Protein AF-A0A0D0C1L0-F1 (afdb_monomer_lite)

Radius of gyration: 13.48 Å; chains: 1; bounding box: 31×26×41 Å

Organism: NCBI:txid944289

Structure (mmCIF, N/CA/C/O backbone):
data_AF-A0A0D0C1L0-F1
#
_entry.id   AF-A0A0D0C1L0-F1
#
loop_
_atom_site.group_PDB
_atom_site.id
_atom_site.type_symbol
_atom_site.label_atom_id
_atom_site.label_alt_id
_atom_site.label_comp_id
_atom_site.label_asym_id
_atom_site.label_entity_id
_atom_site.label_seq_id
_atom_site.pdbx_PDB_ins_code
_atom_site.Cartn_x
_atom_site.Cartn_y
_atom_site.Cartn_z
_atom_site.occupancy
_atom_site.B_iso_or_equiv
_atom_site.auth_seq_id
_atom_site.auth_comp_id
_atom_site.auth_asym_id
_atom_site.auth_atom_id
_atom_site.pdbx_PDB_model_num
ATOM 1 N N . MET A 1 1 ? -14.135 -1.207 -3.874 1.00 66.00 1 MET A N 1
ATOM 2 C CA . MET A 1 1 ? -14.489 -1.974 -2.651 1.00 66.00 1 MET A CA 1
ATOM 3 C C . MET A 1 1 ? -13.642 -1.404 -1.519 1.00 66.00 1 MET A C 1
ATOM 5 O O . MET A 1 1 ? -12.486 -1.116 -1.792 1.00 66.00 1 MET A O 1
ATOM 9 N N . SER A 1 2 ? -14.194 -1.166 -0.325 1.00 79.25 2 SER A N 1
ATOM 10 C CA . SER A 1 2 ? -13.430 -0.646 0.829 1.00 79.25 2 SER A CA 1
ATOM 11 C C . SER A 1 2 ? -12.917 -1.813 1.683 1.00 79.25 2 SER A C 1
ATOM 13 O O . SER A 1 2 ? -13.648 -2.786 1.876 1.00 79.25 2 SER A O 1
ATOM 15 N N . ASN A 1 3 ? -11.661 -1.731 2.142 1.00 85.38 3 ASN A N 1
ATOM 16 C CA . ASN A 1 3 ? -10.998 -2.741 2.973 1.00 85.38 3 ASN A CA 1
ATOM 17 C C . ASN A 1 3 ? -10.391 -2.095 4.229 1.00 85.38 3 ASN A C 1
ATOM 19 O O . ASN A 1 3 ? -9.545 -1.218 4.097 1.00 85.38 3 ASN A O 1
ATOM 23 N N . GLU A 1 4 ? -10.768 -2.539 5.429 1.00 87.44 4 GLU A N 1
ATOM 24 C CA . GLU A 1 4 ? -10.228 -2.009 6.695 1.00 87.44 4 GLU A CA 1
ATOM 25 C C . GLU A 1 4 ? -8.853 -2.601 7.039 1.00 87.44 4 GLU A C 1
ATOM 27 O O . GLU A 1 4 ? -8.689 -3.810 6.892 1.00 87.44 4 GLU A O 1
ATOM 32 N N . VAL A 1 5 ? -7.889 -1.800 7.527 1.00 86.06 5 VAL A N 1
ATOM 33 C CA . VAL A 1 5 ? -6.532 -2.236 7.927 1.00 86.06 5 VAL A CA 1
ATOM 34 C C . VAL A 1 5 ? -5.874 -1.336 8.983 1.00 86.06 5 VAL A C 1
ATOM 36 O O . VAL A 1 5 ? -6.138 -0.144 9.044 1.00 86.06 5 VAL A O 1
ATOM 39 N N . SER A 1 6 ? -4.919 -1.861 9.743 1.00 83.19 6 SER A N 1
ATOM 40 C CA . SER A 1 6 ? -3.972 -1.096 10.578 1.00 83.19 6 SER A CA 1
ATOM 41 C C . SER A 1 6 ? -2.519 -1.220 10.113 1.00 83.19 6 SER A C 1
ATOM 43 O O . SER A 1 6 ? -1.671 -0.406 10.480 1.00 83.19 6 SER A O 1
ATOM 45 N N . GLN A 1 7 ? -2.237 -2.216 9.273 1.00 84.06 7 GLN A N 1
ATOM 46 C CA . GLN A 1 7 ? -0.919 -2.489 8.722 1.00 84.06 7 GLN A CA 1
ATOM 47 C C . GLN A 1 7 ? -0.997 -2.706 7.206 1.00 84.06 7 GLN A C 1
ATOM 49 O O . GLN A 1 7 ? -1.966 -3.253 6.673 1.00 84.06 7 GLN A O 1
ATOM 54 N N . LEU A 1 8 ? 0.063 -2.318 6.507 1.00 83.06 8 LEU A N 1
ATOM 55 C CA . LEU A 1 8 ? 0.286 -2.596 5.094 1.00 83.06 8 LEU A CA 1
ATOM 56 C C . LEU A 1 8 ? 1.458 -3.552 4.941 1.00 83.06 8 LEU A C 1
ATOM 58 O O . LEU A 1 8 ? 2.548 -3.297 5.431 1.00 83.06 8 LEU A O 1
ATOM 62 N N . LEU A 1 9 ? 1.265 -4.637 4.212 1.00 85.62 9 LEU A N 1
ATOM 63 C CA . LEU A 1 9 ? 2.314 -5.584 3.881 1.00 85.62 9 LEU A CA 1
ATOM 64 C C . LEU A 1 9 ? 2.630 -5.487 2.396 1.00 85.62 9 LEU A C 1
ATOM 66 O O . LEU A 1 9 ? 1.760 -5.683 1.545 1.00 85.62 9 LEU A O 1
ATOM 70 N N . ILE A 1 10 ? 3.890 -5.192 2.087 1.00 81.44 10 ILE A N 1
ATOM 71 C CA . ILE A 1 10 ? 4.309 -4.915 0.714 1.00 81.44 10 ILE A CA 1
ATOM 72 C C . ILE A 1 10 ? 5.302 -5.974 0.245 1.00 81.44 10 ILE A C 1
ATOM 74 O O . ILE A 1 10 ? 6.353 -6.225 0.843 1.00 81.44 10 ILE A O 1
ATOM 78 N N . TYR A 1 11 ? 4.949 -6.604 -0.867 1.00 83.44 11 TYR A N 1
ATOM 79 C CA . TYR A 1 11 ? 5.691 -7.675 -1.503 1.00 83.44 11 TYR A CA 1
ATOM 80 C C . TYR A 1 11 ? 6.365 -7.133 -2.764 1.00 83.44 11 TYR A C 1
ATOM 82 O O . TYR A 1 11 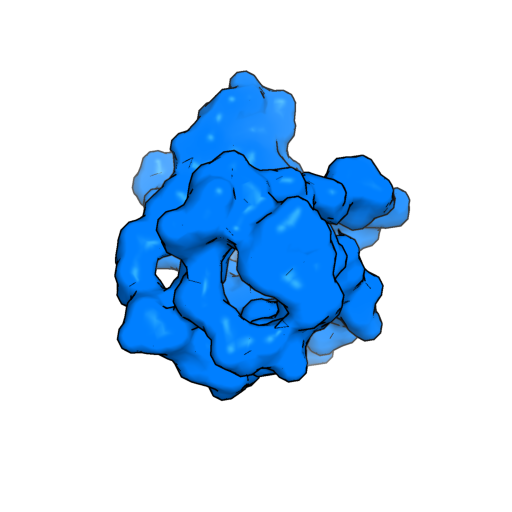? 5.745 -7.055 -3.821 1.00 83.44 11 TYR A O 1
ATOM 90 N N . ASN A 1 12 ? 7.646 -6.771 -2.683 1.00 83.50 12 ASN A N 1
ATOM 91 C CA . ASN A 1 12 ? 8.411 -6.417 -3.879 1.00 83.50 12 ASN A CA 1
ATOM 92 C C . ASN A 1 12 ? 8.899 -7.683 -4.600 1.00 83.50 12 ASN A C 1
ATOM 94 O O . ASN A 1 12 ? 9.898 -8.291 -4.218 1.00 83.50 12 ASN A O 1
ATOM 98 N N . LEU A 1 13 ? 8.166 -8.089 -5.636 1.00 85.88 13 LEU A N 1
ATOM 99 C CA . LEU A 1 13 ? 8.489 -9.221 -6.508 1.00 85.88 13 LEU A CA 1
ATOM 100 C C . LEU A 1 13 ? 9.340 -8.804 -7.716 1.00 85.88 13 LEU A C 1
ATOM 102 O O . LEU A 1 13 ? 9.898 -9.658 -8.400 1.00 85.88 13 LEU A O 1
ATOM 106 N N . ALA A 1 14 ? 9.443 -7.502 -7.983 1.00 80.75 14 ALA A N 1
ATOM 107 C CA . ALA A 1 14 ? 10.096 -6.954 -9.167 1.00 80.75 14 ALA A CA 1
ATOM 108 C C . ALA A 1 14 ? 11.625 -6.812 -9.045 1.00 80.75 14 ALA A C 1
ATOM 110 O O . ALA A 1 14 ? 12.301 -6.519 -10.03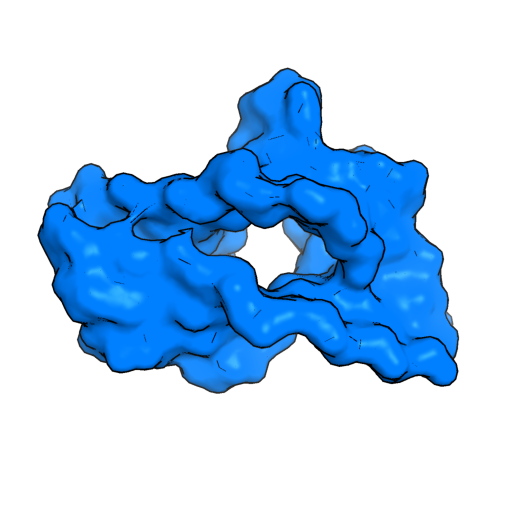1 1.00 80.75 14 ALA A O 1
ATOM 111 N N . ASN A 1 15 ? 12.166 -7.009 -7.838 1.00 77.31 15 ASN A N 1
ATOM 112 C CA . ASN A 1 15 ? 13.598 -6.977 -7.529 1.00 77.31 15 ASN A CA 1
ATOM 113 C C . ASN A 1 15 ? 14.327 -5.698 -8.003 1.00 77.31 15 ASN A C 1
ATOM 115 O O . ASN A 1 15 ? 15.463 -5.751 -8.476 1.00 77.31 15 ASN A O 1
ATOM 119 N N . TYR A 1 16 ? 13.672 -4.540 -7.884 1.00 79.88 16 TYR A N 1
ATOM 120 C CA . TYR A 1 16 ? 14.277 -3.221 -8.084 1.00 79.88 16 TYR A CA 1
ATOM 121 C C . TYR A 1 16 ? 14.001 -2.302 -6.890 1.00 79.88 16 TYR A C 1
ATOM 123 O O . TYR A 1 16 ? 13.106 -2.556 -6.084 1.00 79.88 16 TYR A O 1
ATOM 131 N N . GLU A 1 17 ? 14.755 -1.208 -6.794 1.00 80.62 17 GLU A N 1
ATOM 132 C CA . GLU A 1 17 ? 14.552 -0.175 -5.779 1.00 80.62 17 GLU A CA 1
ATOM 133 C C . GLU A 1 17 ? 13.249 0.604 -6.010 1.00 80.62 17 GLU A C 1
ATOM 135 O O . GLU A 1 17 ? 13.030 1.189 -7.080 1.00 80.62 17 GLU A O 1
ATOM 140 N N . SER A 1 18 ? 12.393 0.617 -4.990 1.00 79.69 18 SER A N 1
ATOM 141 C CA . SER A 1 18 ? 11.085 1.258 -5.033 1.00 79.69 18 SER A CA 1
ATOM 142 C C . SER A 1 18 ? 10.785 2.012 -3.746 1.00 79.69 18 SER A C 1
ATOM 144 O O . SER A 1 18 ? 11.072 1.516 -2.660 1.00 79.69 18 SER A O 1
ATOM 146 N N . VAL A 1 19 ? 10.144 3.166 -3.883 1.00 83.25 19 VAL A N 1
ATOM 147 C CA . VAL A 1 19 ? 9.613 3.973 -2.782 1.00 83.25 19 VAL A CA 1
ATOM 148 C C . VAL A 1 19 ? 8.109 3.764 -2.728 1.00 83.25 19 VAL A C 1
ATOM 150 O O . VAL A 1 19 ? 7.465 3.719 -3.772 1.00 83.25 19 VAL A O 1
ATOM 153 N N . ILE A 1 20 ? 7.546 3.644 -1.533 1.00 83.00 20 ILE A N 1
ATOM 154 C CA . ILE A 1 20 ? 6.100 3.534 -1.345 1.00 83.00 20 ILE A CA 1
ATOM 155 C C . ILE A 1 20 ? 5.572 4.878 -0.874 1.00 83.00 20 ILE A C 1
ATOM 157 O O . ILE A 1 20 ? 6.169 5.530 -0.017 1.00 83.00 20 ILE A O 1
ATOM 161 N N . PHE A 1 21 ? 4.443 5.279 -1.427 1.00 84.50 21 PHE A N 1
ATOM 162 C CA . PHE A 1 21 ? 3.706 6.445 -0.975 1.00 84.50 21 PHE A CA 1
ATOM 163 C C . PHE A 1 21 ? 2.222 6.106 -0.901 1.00 84.50 21 PHE A C 1
ATOM 165 O O . PHE A 1 21 ? 1.748 5.185 -1.566 1.00 84.50 21 PHE A O 1
ATOM 172 N N . PHE A 1 22 ? 1.492 6.844 -0.083 1.00 85.56 22 PHE A N 1
ATOM 173 C CA . PHE A 1 22 ? 0.040 6.779 -0.019 1.00 85.56 22 PHE A CA 1
ATOM 174 C C . PHE A 1 22 ? -0.531 8.184 0.003 1.00 85.56 22 PHE A C 1
ATOM 176 O O . PHE A 1 22 ? 0.111 9.130 0.450 1.00 85.56 22 PHE A O 1
ATOM 183 N N . GLU A 1 23 ? -1.735 8.301 -0.526 1.00 86.50 23 GLU A N 1
ATOM 184 C CA . GLU A 1 23 ? -2.490 9.544 -0.576 1.00 86.50 23 GLU A CA 1
ATOM 185 C C . GLU A 1 23 ? -3.771 9.317 0.208 1.00 86.50 23 GLU A C 1
ATOM 187 O O . GLU A 1 23 ? -4.553 8.420 -0.128 1.00 86.50 23 GLU A O 1
ATOM 192 N N . THR A 1 24 ? -3.945 10.078 1.285 1.00 82.62 24 THR A N 1
ATOM 193 C CA . THR A 1 24 ? -5.192 10.104 2.048 1.00 82.62 24 THR A CA 1
ATOM 194 C C . THR A 1 24 ? -6.298 10.753 1.224 1.00 82.62 24 THR A C 1
ATOM 196 O O . THR A 1 24 ? -6.048 11.488 0.273 1.00 82.62 24 THR A O 1
ATOM 199 N N . SER A 1 25 ? -7.556 10.493 1.575 1.00 77.12 25 SER A N 1
ATOM 200 C CA . SER A 1 25 ? -8.721 11.019 0.849 1.00 77.12 25 SER A CA 1
ATOM 201 C C . SER A 1 25 ? -8.813 12.547 0.782 1.00 77.12 25 SER A C 1
ATOM 203 O O . SER A 1 25 ? -9.554 13.069 -0.047 1.00 77.12 25 SER A O 1
ATOM 205 N N . ASP A 1 26 ? -8.090 13.265 1.639 1.00 78.94 26 ASP A N 1
ATOM 206 C CA . ASP A 1 26 ? -7.962 14.726 1.607 1.00 78.94 26 ASP A CA 1
ATOM 207 C C . ASP A 1 26 ? -6.885 15.224 0.616 1.00 78.94 26 ASP A C 1
ATOM 209 O O . ASP A 1 26 ? -6.703 16.431 0.458 1.00 78.94 26 ASP A O 1
ATOM 213 N N . GLY A 1 27 ? -6.194 14.309 -0.070 1.00 73.75 27 GLY A N 1
ATOM 214 C CA . GLY A 1 27 ? -5.128 14.599 -1.023 1.00 73.75 27 GLY A CA 1
ATOM 215 C C . GLY A 1 27 ? -3.759 14.813 -0.382 1.00 73.75 27 GLY A C 1
ATOM 216 O O . GLY A 1 27 ? -2.836 15.230 -1.084 1.00 73.75 27 GLY A O 1
ATOM 217 N N . THR A 1 28 ? -3.595 14.557 0.920 1.00 77.75 28 THR A N 1
ATOM 218 C CA . THR A 1 28 ? -2.294 14.686 1.580 1.00 77.75 28 THR A CA 1
ATOM 219 C C . THR A 1 28 ? -1.396 13.496 1.202 1.00 77.75 28 THR A C 1
ATOM 221 O O . THR A 1 28 ? -1.723 12.342 1.496 1.00 77.75 28 THR A O 1
ATOM 224 N N . PRO A 1 29 ? -0.248 13.724 0.532 1.00 75.31 29 PRO A N 1
ATOM 225 C CA . PRO A 1 29 ? 0.669 12.652 0.200 1.00 75.31 29 PRO A CA 1
ATOM 226 C C . PRO A 1 29 ? 1.572 12.346 1.391 1.00 75.31 29 PRO A C 1
ATOM 228 O O . PRO A 1 29 ? 2.181 13.227 2.004 1.00 75.31 29 PRO A O 1
ATOM 231 N N . HIS A 1 30 ? 1.740 11.064 1.648 1.00 78.69 30 HIS A N 1
ATOM 232 C CA . HIS A 1 30 ? 2.605 10.551 2.688 1.00 78.69 30 HIS A CA 1
ATOM 233 C C . HIS A 1 30 ? 3.592 9.573 2.071 1.00 78.69 30 HIS A C 1
ATOM 235 O O . HIS A 1 30 ? 3.233 8.661 1.327 1.00 78.69 30 HIS A O 1
ATOM 241 N N . ILE A 1 31 ? 4.870 9.814 2.337 1.00 74.69 31 ILE A N 1
ATOM 242 C CA . ILE A 1 31 ? 5.967 9.078 1.720 1.00 74.69 31 ILE A CA 1
ATOM 243 C C . ILE A 1 31 ? 6.624 8.238 2.800 1.00 74.69 31 ILE A C 1
ATOM 245 O O . ILE A 1 31 ? 7.145 8.778 3.777 1.00 74.69 31 ILE A O 1
ATOM 249 N N . LEU A 1 32 ? 6.671 6.926 2.578 1.00 70.25 32 LEU A N 1
ATOM 250 C CA . LEU A 1 32 ? 7.546 6.053 3.347 1.00 70.25 32 LEU A CA 1
ATOM 251 C C . LEU A 1 32 ? 8.971 6.278 2.885 1.00 70.25 32 LEU A C 1
ATOM 253 O O . LEU A 1 32 ? 9.389 5.754 1.850 1.00 70.25 32 LEU A O 1
ATOM 257 N N . LYS A 1 33 ? 9.716 7.095 3.631 1.00 57.81 33 LYS A N 1
ATOM 258 C CA . LYS A 1 33 ? 11.150 7.235 3.394 1.00 57.81 33 LYS A CA 1
ATOM 259 C C . LYS A 1 33 ? 11.882 5.975 3.868 1.00 57.81 33 LYS A C 1
ATOM 261 O O . LYS A 1 33 ? 11.840 5.627 5.039 1.00 57.81 33 LYS A O 1
ATOM 266 N N . ASP A 1 34 ? 12.571 5.371 2.903 1.00 52.28 34 ASP A N 1
ATOM 267 C CA . ASP A 1 34 ? 13.632 4.364 2.971 1.00 52.28 34 ASP A CA 1
ATOM 268 C C . ASP A 1 34 ? 13.345 2.971 3.549 1.00 52.28 34 ASP A C 1
ATOM 270 O O . ASP A 1 34 ? 13.545 2.687 4.724 1.00 52.28 34 ASP A O 1
ATOM 274 N N . HIS A 1 35 ? 13.175 2.025 2.620 1.00 48.00 35 HIS A N 1
ATOM 275 C CA . HIS A 1 35 ? 14.021 0.832 2.592 1.00 48.00 35 HIS A CA 1
ATOM 276 C C . HIS A 1 35 ? 14.483 0.599 1.149 1.00 48.00 35 HIS A C 1
ATOM 278 O O . HIS A 1 35 ? 13.682 0.228 0.298 1.00 48.00 35 HIS A O 1
ATOM 284 N N . ALA A 1 36 ? 15.765 0.815 0.854 1.00 50.62 36 ALA A N 1
ATOM 285 C CA . ALA A 1 36 ? 16.367 0.411 -0.413 1.00 50.62 36 ALA A CA 1
ATOM 286 C C . ALA A 1 36 ? 17.112 -0.925 -0.226 1.00 50.62 36 ALA A C 1
ATOM 288 O O . ALA A 1 36 ? 18.050 -0.979 0.576 1.00 50.62 36 ALA A O 1
ATOM 289 N N . PRO A 1 37 ? 16.750 -2.003 -0.953 1.00 56.38 37 PRO A N 1
ATOM 290 C CA . PRO A 1 37 ? 15.432 -2.284 -1.536 1.00 56.38 37 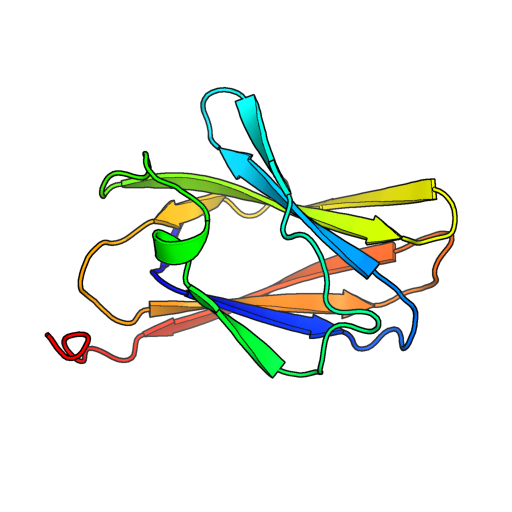PRO A CA 1
ATOM 291 C C . PRO A 1 37 ? 14.400 -2.609 -0.435 1.00 56.38 37 PRO A C 1
ATOM 293 O O . PRO A 1 37 ? 14.798 -3.088 0.634 1.00 56.38 37 PRO A O 1
ATOM 296 N N . PRO A 1 38 ? 13.084 -2.412 -0.661 1.00 57.53 38 PRO A N 1
ATOM 297 C CA . PRO A 1 38 ? 12.097 -2.776 0.344 1.00 57.53 38 PRO A CA 1
ATOM 298 C C . PRO A 1 38 ? 12.200 -4.273 0.582 1.00 57.53 38 PRO A C 1
ATOM 300 O O . PRO A 1 38 ? 12.114 -5.071 -0.359 1.00 57.53 38 PRO A O 1
ATOM 303 N N . LYS A 1 39 ? 12.451 -4.662 1.836 1.00 59.59 39 LYS A N 1
ATOM 304 C CA . LYS A 1 39 ? 12.558 -6.075 2.183 1.00 59.59 39 LYS A CA 1
ATOM 305 C C . LYS A 1 39 ? 11.219 -6.727 1.845 1.00 59.59 39 LYS A C 1
ATOM 307 O O . LYS A 1 39 ? 10.150 -6.216 2.184 1.00 59.59 39 LYS A O 1
ATOM 312 N N . LYS A 1 40 ? 11.279 -7.849 1.136 1.00 66.81 40 LYS A N 1
ATOM 313 C CA . LYS A 1 40 ? 10.104 -8.665 0.832 1.00 66.81 40 LYS A CA 1
ATOM 314 C C . LYS A 1 40 ? 9.338 -8.954 2.130 1.00 66.81 40 LYS A C 1
ATOM 316 O O . LYS A 1 40 ? 9.960 -9.330 3.120 1.00 66.81 40 LYS A O 1
ATOM 321 N N . ASN A 1 41 ? 8.013 -8.814 2.099 1.00 73.31 41 ASN A N 1
ATOM 322 C CA . ASN A 1 41 ? 7.126 -9.053 3.241 1.00 73.31 41 ASN A CA 1
ATOM 323 C C . ASN A 1 41 ? 7.419 -8.132 4.440 1.00 73.31 41 ASN A C 1
ATOM 325 O O . ASN A 1 41 ? 7.352 -8.591 5.578 1.00 73.31 41 ASN A O 1
ATOM 329 N N . THR A 1 42 ? 7.757 -6.861 4.211 1.00 73.56 42 THR A N 1
ATOM 330 C CA . THR A 1 42 ? 7.889 -5.906 5.323 1.00 73.56 42 THR A CA 1
ATOM 331 C C . THR A 1 42 ? 6.506 -5.394 5.708 1.00 73.56 42 THR A C 1
ATOM 333 O O . THR A 1 42 ? 5.873 -4.747 4.865 1.00 73.56 42 THR A O 1
ATOM 336 N N . PRO A 1 43 ? 6.002 -5.710 6.916 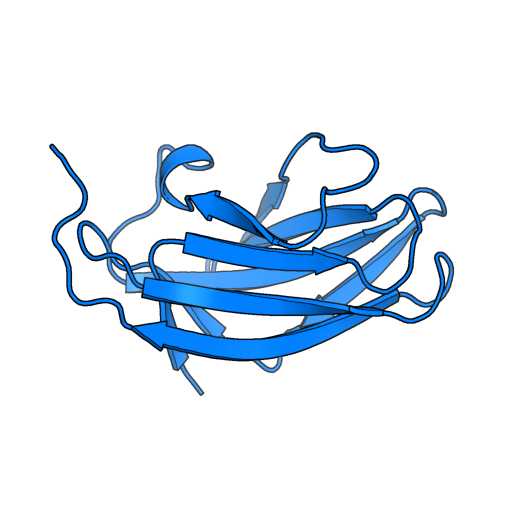1.00 76.06 43 PRO A N 1
ATOM 337 C CA . PRO A 1 43 ? 4.806 -5.074 7.432 1.00 76.06 43 PRO A CA 1
ATOM 338 C C . PRO A 1 43 ? 5.145 -3.632 7.787 1.00 76.06 43 PRO A C 1
ATOM 340 O O . PRO A 1 43 ? 6.228 -3.331 8.286 1.00 76.06 43 PRO A O 1
ATOM 343 N N . TYR A 1 44 ? 4.208 -2.753 7.505 1.00 77.62 44 TYR A N 1
ATOM 344 C CA . TYR A 1 44 ? 4.334 -1.336 7.705 1.00 77.62 44 TYR A CA 1
ATOM 345 C C . TYR A 1 44 ? 3.116 -0.851 8.486 1.00 77.62 44 TYR A C 1
ATOM 347 O O . TYR A 1 44 ? 1.984 -1.011 8.026 1.00 77.62 44 TYR A O 1
ATOM 355 N N . GLU A 1 45 ? 3.327 -0.300 9.678 1.00 78.50 45 GLU A N 1
ATOM 356 C CA . GLU A 1 45 ? 2.229 0.196 10.503 1.00 78.50 45 GLU A CA 1
ATOM 357 C C . GLU A 1 45 ? 1.799 1.585 10.041 1.00 78.50 45 GLU A C 1
ATOM 359 O O . GLU A 1 45 ? 2.591 2.523 9.966 1.00 78.50 45 GLU A O 1
ATOM 364 N N . LEU A 1 46 ? 0.510 1.744 9.753 1.00 77.50 46 LEU A N 1
ATOM 365 C CA . LEU A 1 46 ? -0.021 3.028 9.293 1.00 77.50 46 LEU A CA 1
ATOM 366 C C . LEU A 1 46 ? -0.009 4.090 10.392 1.00 77.50 46 LEU A C 1
ATOM 368 O O . LEU A 1 46 ? 0.082 5.279 10.099 1.00 77.50 46 LEU A O 1
ATOM 372 N N . SER A 1 47 ? -0.049 3.667 11.654 1.00 71.31 47 SER A N 1
ATOM 373 C CA . SER A 1 47 ? 0.082 4.550 12.811 1.00 71.31 47 SER A CA 1
ATOM 374 C C . SER A 1 47 ? 1.452 5.219 12.915 1.00 71.31 47 SER A C 1
ATOM 376 O O . SER A 1 47 ? 1.534 6.302 13.486 1.00 71.31 47 SER A O 1
ATOM 378 N N . GLU A 1 48 ? 2.518 4.615 12.379 1.00 69.19 48 GLU A N 1
ATOM 379 C CA . GLU A 1 48 ? 3.883 5.145 12.517 1.00 69.19 48 GLU A CA 1
ATOM 380 C C . GLU A 1 48 ? 4.182 6.311 11.567 1.00 69.19 48 GLU A C 1
ATOM 382 O O . GLU A 1 48 ? 5.055 7.128 11.847 1.00 69.19 48 GLU A O 1
ATOM 387 N N . VAL A 1 49 ? 3.460 6.424 10.450 1.00 65.81 49 VAL A N 1
ATOM 388 C CA . VAL A 1 49 ? 3.724 7.469 9.439 1.00 65.81 49 VAL A CA 1
ATOM 389 C C . VAL A 1 49 ? 3.014 8.770 9.736 1.00 65.81 49 VAL A C 1
ATOM 391 O O . VAL A 1 49 ? 3.376 9.776 9.132 1.00 65.81 49 VAL A O 1
ATOM 394 N N . LEU A 1 50 ? 1.973 8.760 10.570 1.00 58.53 50 LEU A N 1
ATOM 395 C CA . LEU A 1 50 ? 1.034 9.872 10.640 1.00 58.53 50 LEU A CA 1
ATOM 396 C C . LEU A 1 50 ? 0.580 10.143 12.058 1.00 58.53 50 LEU A C 1
ATOM 398 O O . LEU A 1 50 ? -0.437 9.633 12.528 1.00 58.53 50 LEU A O 1
ATOM 402 N N . GLU A 1 51 ? 1.281 11.084 12.681 1.00 61.34 51 GLU A N 1
ATOM 403 C CA . GLU A 1 51 ? 0.626 12.091 13.507 1.00 61.34 51 GLU A CA 1
ATOM 404 C C . GLU A 1 51 ? -0.561 12.679 12.708 1.00 61.34 51 GLU A C 1
ATOM 406 O O . GLU A 1 51 ? -0.397 13.633 11.955 1.00 61.34 51 GLU A O 1
ATOM 411 N N . GLY A 1 52 ? -1.748 12.065 12.780 1.00 65.00 52 GLY A N 1
ATOM 412 C CA . GLY A 1 52 ? -2.931 12.570 12.075 1.00 65.00 52 GLY A CA 1
ATOM 413 C C . GLY A 1 52 ? -3.963 11.545 11.618 1.00 65.00 52 GLY A C 1
ATOM 414 O O . GLY A 1 52 ? -5.117 11.936 11.483 1.00 65.00 52 GLY A O 1
ATOM 415 N N . LEU A 1 53 ? -3.616 10.262 11.431 1.00 76.12 53 LEU A N 1
ATOM 416 C CA . LEU A 1 53 ? -4.631 9.291 10.999 1.00 76.12 53 LEU A CA 1
ATOM 417 C C . LEU A 1 53 ? -5.628 8.969 12.115 1.00 76.12 53 LEU A C 1
ATOM 419 O O . LEU A 1 53 ? -5.270 8.568 13.230 1.00 76.12 53 LEU A O 1
ATOM 423 N N . THR A 1 54 ? -6.902 9.092 11.772 1.00 81.06 54 THR A N 1
ATOM 424 C CA . THR A 1 54 ? -8.054 8.761 12.599 1.00 81.06 54 THR A CA 1
ATOM 425 C C . THR A 1 54 ? -8.754 7.508 12.090 1.00 81.06 54 THR A C 1
ATOM 427 O O . THR A 1 54 ? -8.675 7.149 10.918 1.00 81.06 54 THR A O 1
ATOM 430 N N . ASP A 1 55 ? -9.405 6.794 13.006 1.00 86.75 55 ASP A N 1
ATOM 431 C CA . ASP A 1 55 ? -10.160 5.587 12.671 1.00 86.75 55 ASP A CA 1
ATOM 432 C C . ASP A 1 55 ? -11.199 5.899 11.580 1.00 86.75 55 ASP A C 1
ATOM 434 O O . ASP A 1 55 ? -12.016 6.804 11.749 1.00 86.75 55 ASP A O 1
ATOM 438 N N . GLY A 1 56 ? -11.148 5.171 10.463 1.00 86.19 56 GLY A N 1
ATOM 439 C CA . GLY A 1 56 ? -12.000 5.397 9.294 1.00 86.19 56 GLY A CA 1
ATOM 440 C C . GLY A 1 56 ? -11.367 6.197 8.150 1.00 86.19 56 GLY A C 1
ATOM 441 O O . GLY A 1 56 ? -11.960 6.239 7.070 1.00 86.19 56 GLY A O 1
ATOM 442 N N . ASP A 1 57 ? -10.178 6.780 8.328 1.00 86.44 57 ASP A N 1
ATOM 443 C CA . ASP A 1 57 ? -9.489 7.491 7.243 1.00 86.44 57 ASP A CA 1
ATOM 444 C C . ASP A 1 57 ? -9.213 6.567 6.060 1.00 86.44 57 ASP A C 1
ATOM 446 O O . ASP A 1 57 ? -8.862 5.402 6.235 1.00 86.44 57 ASP A O 1
ATOM 450 N N . THR A 1 58 ? -9.349 7.079 4.837 1.00 88.44 58 THR A N 1
ATOM 451 C CA . THR A 1 58 ? -9.123 6.276 3.629 1.00 88.44 58 THR A CA 1
ATOM 452 C C . THR A 1 58 ? -7.904 6.739 2.858 1.00 88.44 58 THR A C 1
ATOM 454 O O . THR A 1 58 ? -7.610 7.932 2.825 1.00 88.44 58 THR A O 1
ATOM 457 N N . PHE A 1 59 ? -7.195 5.803 2.232 1.00 87.50 59 PHE A N 1
ATOM 458 C CA . PHE A 1 59 ? -6.026 6.109 1.416 1.00 87.50 59 PHE A CA 1
ATOM 459 C C . PHE A 1 59 ? -5.848 5.123 0.255 1.00 87.50 59 PHE A C 1
ATOM 461 O O . PHE A 1 59 ? -6.342 3.989 0.278 1.00 87.50 59 PHE A O 1
ATOM 468 N N . HIS A 1 60 ? -5.110 5.575 -0.759 1.00 89.62 60 HIS A N 1
ATOM 469 C CA . HIS A 1 60 ? -4.636 4.769 -1.886 1.00 89.62 60 HIS A CA 1
ATOM 470 C C . HIS A 1 60 ? -3.137 4.531 -1.762 1.00 89.62 60 HIS A C 1
ATOM 472 O O . HIS A 1 60 ? -2.417 5.375 -1.230 1.00 89.62 60 HIS A O 1
ATOM 478 N N . VAL A 1 61 ? -2.655 3.402 -2.278 1.00 89.06 61 VAL A N 1
ATOM 479 C CA . VAL A 1 61 ? -1.231 3.049 -2.242 1.00 89.06 61 VAL A CA 1
ATOM 480 C C . VAL A 1 61 ? -0.626 3.224 -3.626 1.00 89.06 61 VAL A C 1
ATOM 482 O O . VAL A 1 61 ? -1.216 2.863 -4.647 1.00 89.06 61 VAL A O 1
ATOM 485 N N . GLY A 1 62 ? 0.592 3.739 -3.662 1.00 90.00 62 GLY A N 1
ATOM 486 C CA . GLY A 1 62 ? 1.381 3.800 -4.869 1.00 90.00 62 GLY A CA 1
ATOM 487 C C . GLY A 1 62 ? 2.853 3.500 -4.638 1.00 90.00 62 GLY A C 1
ATOM 488 O O . GLY A 1 62 ? 3.361 3.407 -3.520 1.00 90.00 62 GLY A O 1
ATOM 489 N N . VAL A 1 63 ? 3.530 3.285 -5.757 1.00 88.44 63 VAL A N 1
ATOM 490 C CA . VAL A 1 63 ? 4.936 2.925 -5.829 1.00 88.44 63 VAL A CA 1
ATOM 491 C C . VAL A 1 63 ? 5.653 3.858 -6.793 1.00 88.44 63 VAL A C 1
ATOM 493 O O . VAL A 1 63 ? 5.227 4.059 -7.929 1.00 88.44 63 VAL A O 1
ATOM 496 N N . GLY A 1 64 ? 6.764 4.421 -6.342 1.00 88.56 64 GLY A N 1
ATOM 497 C CA . GLY A 1 64 ? 7.760 5.125 -7.135 1.00 88.56 64 GLY A CA 1
ATOM 498 C C . GLY A 1 64 ? 9.000 4.263 -7.310 1.00 88.56 64 GLY A C 1
ATOM 499 O O . GLY A 1 64 ? 9.245 3.328 -6.554 1.00 88.56 64 GLY A O 1
ATOM 500 N N . THR A 1 65 ? 9.809 4.572 -8.309 1.00 85.75 65 THR A N 1
ATOM 501 C CA . THR A 1 65 ? 11.038 3.832 -8.620 1.00 85.75 65 THR A CA 1
ATOM 502 C C . THR A 1 65 ? 12.215 4.793 -8.725 1.00 85.75 65 THR A C 1
ATOM 504 O O . THR A 1 65 ? 12.041 5.952 -9.109 1.00 85.75 65 THR A O 1
ATOM 507 N N . GLY A 1 66 ? 13.438 4.299 -8.507 1.00 77.00 66 GLY A N 1
ATOM 508 C CA . GLY A 1 66 ? 14.670 5.085 -8.705 1.00 77.00 66 GLY A CA 1
ATOM 509 C C . GLY A 1 66 ? 14.914 5.559 -10.152 1.00 77.00 66 GLY A C 1
ATOM 510 O O . GLY A 1 66 ? 15.914 6.210 -10.441 1.00 77.00 66 GLY A O 1
ATOM 511 N N . ARG A 1 67 ? 14.019 5.231 -11.094 1.00 81.38 67 ARG A N 1
ATOM 512 C CA . ARG A 1 67 ? 14.049 5.682 -12.495 1.00 81.38 67 ARG A CA 1
ATOM 513 C C . ARG A 1 67 ? 13.000 6.754 -12.803 1.00 81.38 67 ARG A C 1
ATOM 515 O O . ARG A 1 67 ? 12.784 7.057 -13.973 1.00 81.38 67 ARG A O 1
ATOM 522 N N . GLY A 1 68 ? 12.348 7.310 -11.781 1.00 81.81 68 GLY A N 1
ATOM 523 C CA . GLY A 1 68 ? 11.349 8.372 -11.930 1.00 81.81 68 GLY A CA 1
ATOM 524 C C . GLY A 1 68 ? 9.995 7.895 -12.459 1.00 81.81 68 GLY A C 1
ATOM 525 O O . GLY A 1 68 ? 9.160 8.717 -12.814 1.00 81.81 68 GLY A O 1
ATOM 526 N N . SER A 1 69 ? 9.766 6.580 -12.533 1.00 88.06 69 SER A N 1
ATOM 527 C CA . SER A 1 69 ? 8.453 6.016 -12.869 1.00 88.06 69 SER A CA 1
ATOM 528 C C . SER A 1 69 ? 7.641 5.773 -11.602 1.00 88.06 69 SER A C 1
ATOM 530 O O . SER A 1 69 ? 8.200 5.309 -10.603 1.00 88.06 69 SER A O 1
ATOM 532 N N . SER A 1 70 ? 6.338 6.040 -11.663 1.00 90.19 70 SER A N 1
ATOM 533 C CA . SER A 1 70 ? 5.390 5.815 -10.573 1.00 90.19 70 SER A CA 1
ATOM 534 C C . SER A 1 70 ? 4.123 5.106 -11.051 1.00 90.19 70 SER A C 1
ATOM 536 O O . SER A 1 70 ? 3.729 5.214 -12.215 1.00 90.19 70 SER A O 1
ATOM 538 N N . LYS A 1 71 ? 3.482 4.362 -10.148 1.00 92.06 71 LYS A N 1
ATOM 539 C CA . LYS A 1 71 ? 2.182 3.729 -10.373 1.00 92.06 71 LYS A CA 1
ATOM 540 C C . LYS A 1 71 ?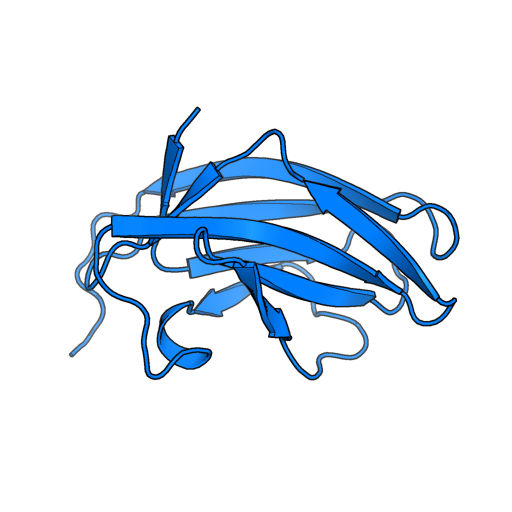 1.353 3.763 -9.096 1.00 92.06 71 LYS A C 1
ATOM 542 O O . LYS A 1 71 ? 1.881 3.543 -8.013 1.00 92.06 71 LYS A O 1
ATOM 547 N N . TRP A 1 72 ? 0.061 3.998 -9.259 1.00 91.12 72 TRP A N 1
ATOM 548 C CA . TRP A 1 72 ? -0.935 4.006 -8.194 1.00 91.12 72 TRP A CA 1
ATOM 549 C C . TRP A 1 72 ? -1.937 2.869 -8.393 1.00 91.12 72 TRP A C 1
ATOM 551 O O . TRP A 1 72 ? -2.248 2.525 -9.540 1.00 91.12 72 TRP A O 1
ATOM 561 N N . ASP A 1 73 ? -2.441 2.326 -7.286 1.00 90.94 73 ASP A N 1
ATOM 562 C CA . ASP A 1 73 ? -3.665 1.525 -7.239 1.00 90.94 73 ASP A CA 1
ATOM 563 C C . ASP A 1 73 ? -4.815 2.417 -6.742 1.00 90.94 73 ASP A C 1
ATOM 565 O O . ASP A 1 73 ? -4.966 2.641 -5.543 1.00 90.94 73 ASP A O 1
ATOM 569 N N . PHE A 1 74 ? -5.595 2.958 -7.681 1.00 87.19 74 PHE A N 1
ATOM 570 C CA . PHE A 1 74 ? -6.808 3.735 -7.387 1.00 87.19 74 PHE A CA 1
ATOM 571 C C . PHE A 1 74 ? -8.079 2.874 -7.377 1.00 87.19 74 PHE A C 1
ATOM 573 O O . PHE A 1 74 ? -9.152 3.365 -7.036 1.00 87.19 74 PHE A O 1
ATOM 580 N N . ASP A 1 75 ? -7.978 1.597 -7.756 1.00 89.62 75 ASP A N 1
ATOM 581 C CA . ASP A 1 75 ? -9.125 0.685 -7.782 1.00 89.62 75 ASP A CA 1
ATOM 582 C C . ASP A 1 75 ? -9.426 0.139 -6.373 1.00 89.62 75 ASP A C 1
ATOM 584 O O . ASP A 1 75 ? -10.555 -0.269 -6.064 1.00 89.62 75 ASP A O 1
ATOM 588 N N . THR A 1 76 ? -8.414 0.159 -5.500 1.00 90.12 76 THR A N 1
ATOM 589 C CA . THR A 1 76 ? -8.493 -0.297 -4.113 1.00 90.12 76 THR A CA 1
ATOM 590 C C . THR A 1 76 ? -8.484 0.873 -3.137 1.00 90.12 76 THR A C 1
ATOM 592 O O . THR A 1 76 ? -7.468 1.535 -2.951 1.00 90.12 76 THR A O 1
ATOM 595 N N . THR A 1 77 ? -9.589 1.056 -2.415 1.00 90.00 77 THR A N 1
ATOM 596 C CA . THR A 1 77 ? -9.646 1.970 -1.269 1.00 90.00 77 THR A CA 1
ATOM 597 C C . THR A 1 77 ? -9.382 1.196 0.017 1.00 90.00 77 THR A C 1
ATOM 599 O O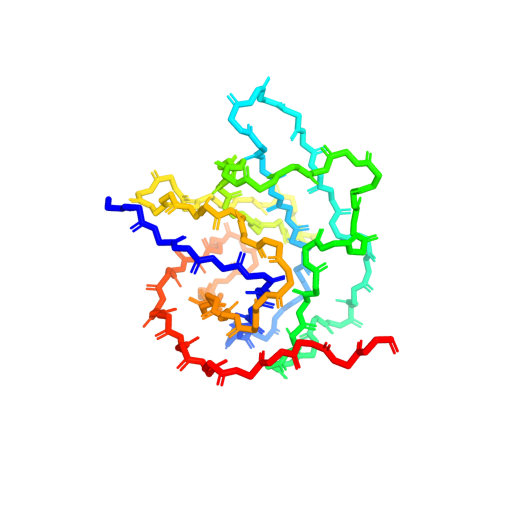 . THR A 1 77 ? -10.072 0.213 0.315 1.00 90.00 77 THR A O 1
ATOM 602 N N . VAL A 1 78 ? -8.399 1.651 0.789 1.00 89.31 78 VAL A N 1
ATOM 603 C CA . VAL A 1 78 ? -8.059 1.084 2.093 1.00 89.31 78 VAL A CA 1
ATOM 604 C C . VAL A 1 78 ? -8.506 2.047 3.186 1.00 89.31 78 VAL A C 1
ATOM 606 O O . VAL A 1 78 ? -8.295 3.248 3.070 1.00 89.31 78 VAL A O 1
ATOM 609 N N . THR A 1 79 ? -9.140 1.520 4.225 1.00 89.06 79 THR A N 1
ATOM 610 C CA . THR A 1 79 ? -9.679 2.261 5.365 1.00 89.06 79 THR A CA 1
ATOM 611 C C . THR A 1 79 ? -8.840 1.942 6.598 1.00 89.06 79 THR A C 1
ATOM 613 O O . THR A 1 79 ? -8.683 0.780 6.955 1.00 89.06 79 THR A O 1
ATOM 616 N N . TYR A 1 80 ? -8.277 2.946 7.255 1.00 87.00 80 TYR A N 1
ATOM 617 C CA . TYR A 1 80 ? -7.489 2.774 8.463 1.00 87.00 80 TYR A CA 1
ATOM 618 C C . TYR A 1 80 ? -8.379 2.380 9.646 1.00 87.00 80 TYR A C 1
ATOM 620 O O . TYR A 1 80 ? -9.451 2.948 9.851 1.00 87.00 80 TYR A O 1
ATOM 628 N N . LYS A 1 81 ? -7.910 1.413 10.436 1.00 85.75 81 LYS A N 1
ATOM 629 C CA . LYS A 1 81 ? -8.558 0.918 11.644 1.00 85.75 81 LYS A CA 1
ATOM 630 C C . LYS A 1 81 ? -7.608 0.999 12.827 1.00 85.75 81 LYS A C 1
ATOM 632 O O . LYS A 1 81 ? -6.549 0.376 12.829 1.00 85.75 81 LYS A O 1
ATOM 637 N N . LYS A 1 82 ? -7.991 1.720 13.874 1.00 82.31 82 LYS A N 1
ATOM 638 C CA . LYS A 1 82 ? -7.158 1.903 15.064 1.00 82.31 82 LYS A CA 1
ATOM 639 C C . LYS A 1 82 ? -7.311 0.728 16.037 1.00 82.31 82 LYS A C 1
ATOM 641 O O . LYS A 1 82 ? -8.416 0.313 16.370 1.00 82.31 82 LYS A O 1
ATOM 646 N N . GLY A 1 83 ? -6.192 0.218 16.559 1.00 76.25 83 GLY A N 1
ATOM 647 C CA . GLY A 1 83 ? -6.178 -0.709 17.704 1.00 76.25 83 GLY A CA 1
ATOM 648 C C . GLY A 1 83 ? -6.540 -2.177 17.421 1.00 76.25 83 GLY A C 1
ATOM 649 O O . GLY A 1 83 ? -6.594 -2.970 18.360 1.00 76.25 83 GLY A O 1
ATOM 650 N N . VAL A 1 84 ? -6.756 -2.565 16.161 1.00 76.25 84 VAL A N 1
ATOM 651 C CA . VAL A 1 84 ? -6.984 -3.961 15.740 1.00 76.25 84 VAL A CA 1
ATOM 652 C C . VAL A 1 84 ? -5.966 -4.318 14.674 1.00 76.25 84 VAL A C 1
ATOM 654 O O . VAL A 1 84 ? -5.787 -3.538 13.746 1.00 76.25 84 VAL A O 1
ATOM 657 N N . GLU A 1 85 ? -5.328 -5.485 14.754 1.00 77.25 85 GLU A N 1
ATOM 658 C CA . GLU A 1 85 ? -4.412 -5.936 13.703 1.00 77.25 85 GLU A CA 1
ATOM 659 C C . GLU A 1 85 ? -5.185 -6.427 12.469 1.00 77.25 85 GLU A C 1
ATOM 661 O O . GLU A 1 85 ? -5.811 -7.484 12.456 1.00 77.25 85 GLU A O 1
ATOM 666 N N . VAL A 1 86 ? -5.173 -5.634 11.404 1.00 82.50 86 VAL A N 1
ATOM 667 C CA . VAL A 1 86 ? -5.704 -6.038 10.103 1.00 82.50 86 VAL A CA 1
ATOM 668 C C . VAL A 1 86 ? -4.695 -5.606 9.052 1.00 82.50 86 VAL A C 1
ATOM 670 O O . VAL A 1 86 ? -4.202 -4.480 9.091 1.00 82.50 86 VAL A O 1
ATOM 673 N N . THR A 1 87 ? -4.359 -6.498 8.127 1.00 87.50 87 THR A N 1
ATOM 674 C CA . THR A 1 87 ? -3.254 -6.284 7.190 1.00 87.50 87 THR A CA 1
ATOM 675 C C . THR A 1 87 ? -3.765 -6.267 5.756 1.00 87.50 87 THR A C 1
ATOM 677 O O . THR A 1 87 ? -4.320 -7.268 5.308 1.00 87.50 87 THR A O 1
ATOM 680 N N . ALA A 1 88 ? -3.530 -5.187 5.003 1.00 89.50 88 ALA A N 1
ATOM 681 C CA . ALA A 1 88 ? -3.648 -5.222 3.537 1.00 89.50 88 ALA A CA 1
ATOM 682 C C . ALA A 1 88 ? -2.349 -5.709 2.914 1.00 89.50 88 ALA A C 1
ATOM 684 O O . ALA A 1 88 ? -1.263 -5.362 3.371 1.00 89.50 88 ALA A O 1
ATOM 685 N N . LYS A 1 89 ? -2.465 -6.453 1.818 1.00 90.12 89 LYS A N 1
ATOM 686 C CA . LYS A 1 89 ? -1.334 -6.976 1.059 1.00 90.12 89 LYS A CA 1
ATOM 687 C C . LYS A 1 89 ? -1.287 -6.360 -0.331 1.00 90.12 89 LYS A C 1
ATOM 689 O O . LYS A 1 89 ? -2.279 -6.388 -1.058 1.00 90.12 89 LYS A O 1
ATOM 694 N N . PHE A 1 90 ? -0.116 -5.853 -0.707 1.00 90.25 90 PHE A N 1
ATOM 695 C CA . PHE A 1 90 ? 0.151 -5.323 -2.042 1.00 90.25 90 PHE A CA 1
ATOM 696 C C . PHE A 1 90 ? 1.374 -5.991 -2.662 1.00 90.25 90 PHE A C 1
ATOM 698 O O . PHE A 1 90 ? 2.427 -6.087 -2.033 1.00 90.25 90 PHE A O 1
ATOM 705 N N . GLU A 1 91 ? 1.256 -6.411 -3.917 1.00 90.50 91 GLU A N 1
ATOM 706 C CA . GLU A 1 91 ? 2.370 -6.930 -4.708 1.00 90.50 91 GLU A CA 1
ATOM 707 C C . GLU A 1 91 ? 2.868 -5.887 -5.701 1.00 90.50 91 GLU A C 1
ATOM 709 O O . GLU A 1 91 ? 2.087 -5.312 -6.459 1.00 90.50 91 GLU A O 1
ATOM 714 N N . ILE A 1 92 ? 4.186 -5.685 -5.722 1.00 89.12 92 ILE A N 1
ATOM 715 C CA . ILE A 1 92 ? 4.887 -4.845 -6.689 1.00 89.12 92 ILE A CA 1
ATOM 716 C C . ILE A 1 92 ? 5.631 -5.753 -7.659 1.00 89.12 92 ILE A C 1
ATOM 718 O O . ILE A 1 92 ? 6.469 -6.559 -7.258 1.00 89.12 92 ILE A O 1
ATOM 722 N N . SER A 1 93 ? 5.330 -5.615 -8.944 1.00 90.88 93 SER A N 1
ATOM 723 C CA . SER A 1 93 ? 5.906 -6.409 -10.033 1.00 90.88 93 SER A CA 1
ATOM 724 C C . SER A 1 93 ? 6.216 -5.523 -11.250 1.00 90.88 93 SER A C 1
ATOM 726 O O . SER A 1 93 ? 6.124 -4.297 -11.182 1.00 90.88 93 SER A O 1
ATOM 728 N N . GLY A 1 94 ? 6.614 -6.127 -12.372 1.00 89.94 94 GLY A N 1
ATOM 729 C CA . GLY A 1 94 ? 6.959 -5.401 -13.596 1.00 89.94 94 GLY A CA 1
ATOM 730 C C . GLY A 1 94 ? 8.426 -4.979 -13.633 1.00 89.94 94 GLY A C 1
ATOM 731 O O . GLY A 1 94 ? 9.310 -5.751 -13.269 1.00 89.94 94 GLY A O 1
ATOM 732 N N . THR A 1 95 ? 8.701 -3.765 -14.114 1.00 90.31 95 THR A N 1
ATOM 733 C CA . THR A 1 95 ? 10.074 -3.242 -14.253 1.00 90.31 95 THR A CA 1
ATOM 734 C C . THR A 1 95 ? 10.198 -1.850 -13.648 1.00 90.31 95 THR A C 1
ATOM 736 O O . THR A 1 95 ? 9.209 -1.137 -13.526 1.00 90.31 95 THR A O 1
ATOM 739 N N . ALA A 1 96 ? 11.421 -1.396 -13.364 1.00 86.69 96 ALA A N 1
ATOM 740 C CA . ALA A 1 96 ? 11.648 -0.053 -12.821 1.00 86.69 96 ALA A CA 1
ATOM 741 C C . ALA A 1 96 ? 11.143 1.092 -13.731 1.00 86.69 96 ALA A C 1
ATOM 743 O O . ALA A 1 96 ? 11.023 2.216 -13.269 1.00 86.69 96 ALA A O 1
ATOM 744 N N . ARG A 1 97 ? 10.867 0.839 -15.020 1.00 90.19 97 ARG A N 1
ATOM 745 C CA . ARG A 1 97 ? 10.294 1.828 -15.960 1.00 90.19 97 ARG A CA 1
ATOM 746 C C . ARG A 1 97 ? 8.784 1.681 -16.162 1.00 90.19 97 ARG A C 1
ATOM 748 O O . ARG A 1 97 ? 8.154 2.547 -16.755 1.00 90.19 97 ARG A O 1
ATOM 755 N N . ALA A 1 98 ? 8.224 0.563 -15.721 1.00 90.62 98 ALA A N 1
ATOM 756 C CA . ALA A 1 98 ? 6.808 0.243 -15.812 1.00 90.62 98 ALA A CA 1
ATOM 757 C C . ALA A 1 98 ? 6.434 -0.598 -14.581 1.00 90.62 98 ALA A C 1
ATOM 759 O O . ALA A 1 98 ? 6.261 -1.818 -14.702 1.00 90.62 98 ALA A O 1
ATOM 760 N N . PRO A 1 99 ? 6.420 0.021 -13.385 1.00 91.69 99 PRO A N 1
ATOM 761 C CA . PRO A 1 99 ? 6.056 -0.676 -12.166 1.00 91.69 99 PRO A CA 1
ATOM 762 C C . PRO A 1 99 ? 4.569 -1.031 -12.203 1.00 91.69 99 PRO A C 1
ATOM 764 O O . PRO A 1 99 ? 3.738 -0.262 -12.693 1.00 91.69 99 PRO A O 1
ATOM 767 N N . PHE A 1 100 ? 4.231 -2.190 -11.657 1.00 91.94 100 PHE A N 1
ATOM 768 C CA . PHE A 1 100 ? 2.857 -2.608 -11.427 1.00 91.94 100 PHE A CA 1
ATOM 769 C C . PHE A 1 100 ? 2.647 -2.812 -9.933 1.00 91.94 100 PHE A C 1
ATOM 771 O O . PHE A 1 100 ? 3.496 -3.411 -9.277 1.00 91.94 100 PHE A O 1
ATOM 778 N N . ILE A 1 101 ? 1.524 -2.325 -9.413 1.00 91.25 101 ILE A N 1
ATOM 779 C CA . ILE A 1 101 ? 1.082 -2.555 -8.040 1.00 91.25 101 ILE A CA 1
ATOM 780 C C . ILE A 1 101 ? -0.319 -3.154 -8.081 1.00 91.25 101 ILE A C 1
ATOM 782 O O . ILE A 1 101 ? -1.139 -2.756 -8.909 1.00 91.25 101 ILE A O 1
ATOM 786 N N . LYS A 1 102 ? -0.566 -4.133 -7.216 1.00 91.69 102 LYS A N 1
ATOM 787 C CA . LYS A 1 102 ? -1.859 -4.801 -7.110 1.00 91.69 102 LYS A CA 1
ATOM 788 C C . LYS A 1 102 ? -2.171 -5.143 -5.666 1.00 91.69 102 LYS A C 1
ATOM 790 O O . LYS A 1 102 ? -1.355 -5.778 -4.999 1.00 91.69 102 LYS A O 1
ATOM 795 N N . PHE A 1 103 ? -3.378 -4.810 -5.230 1.00 91.56 103 PHE A N 1
ATOM 796 C CA . PHE A 1 103 ? -3.957 -5.367 -4.017 1.00 91.56 103 PHE A CA 1
ATOM 797 C C . PHE A 1 103 ? -4.211 -6.876 -4.156 1.00 91.56 103 PHE A C 1
ATOM 799 O O . PHE A 1 103 ? -4.845 -7.337 -5.111 1.00 91.56 103 PHE A O 1
ATOM 806 N N . THR A 1 104 ? -3.714 -7.662 -3.203 1.00 91.25 104 THR A N 1
ATOM 807 C CA . THR A 1 104 ? -3.822 -9.131 -3.226 1.00 91.25 104 THR A CA 1
ATOM 808 C C . THR A 1 104 ? -4.664 -9.714 -2.101 1.00 91.25 104 THR A C 1
ATOM 810 O O . THR A 1 104 ? -4.983 -10.902 -2.153 1.00 91.25 104 THR A O 1
ATOM 813 N N . GLY A 1 105 ? -5.096 -8.899 -1.138 1.00 89.56 105 GLY A N 1
ATOM 814 C CA . GLY A 1 105 ? -6.075 -9.302 -0.133 1.00 89.56 105 GLY A CA 1
ATOM 815 C C . GLY A 1 105 ? -5.880 -8.638 1.224 1.00 89.56 105 GLY A C 1
ATOM 816 O O . GLY A 1 105 ? -4.959 -7.843 1.431 1.00 89.56 105 GLY A O 1
ATOM 817 N N . THR A 1 106 ? -6.759 -9.007 2.151 1.00 87.88 106 THR A N 1
ATOM 818 C CA . THR A 1 106 ? -6.687 -8.651 3.567 1.00 87.88 106 THR A CA 1
ATOM 819 C C . THR A 1 106 ? -6.556 -9.899 4.431 1.00 87.88 106 THR A C 1
ATOM 821 O O . THR A 1 106 ? -7.279 -10.876 4.242 1.00 87.88 106 THR A O 1
ATOM 824 N N . ASP A 1 107 ? -5.660 -9.847 5.414 1.00 81.62 107 ASP A N 1
ATOM 825 C CA . ASP A 1 107 ? -5.650 -10.797 6.524 1.00 81.62 107 ASP A CA 1
ATOM 826 C C . ASP A 1 107 ? -6.259 -10.103 7.744 1.00 81.62 107 ASP A C 1
ATOM 828 O O . ASP A 1 107 ? -5.772 -9.064 8.193 1.00 81.62 107 ASP A O 1
ATOM 832 N N . SER A 1 108 ? -7.324 -10.675 8.300 1.00 66.06 108 SER A N 1
ATOM 833 C CA . SER A 1 108 ? -7.906 -10.214 9.561 1.00 66.06 108 SER A CA 1
ATOM 834 C C . SER A 1 108 ? -7.421 -11.114 10.691 1.00 66.06 108 SER A C 1
ATOM 836 O O . SER A 1 108 ? -7.984 -12.184 10.919 1.00 66.06 108 SER A O 1
ATOM 838 N N . ILE A 1 109 ? -6.379 -10.698 11.412 1.00 61.50 109 ILE A N 1
ATOM 839 C CA . ILE A 1 109 ? -6.009 -11.347 12.671 1.00 61.50 109 ILE A CA 1
ATOM 840 C C . ILE A 1 109 ? -6.658 -10.533 13.782 1.00 61.50 109 ILE A C 1
ATOM 842 O O . ILE A 1 109 ? -6.111 -9.535 14.225 1.00 61.50 109 ILE A O 1
ATOM 846 N N . VAL A 1 110 ? -7.830 -10.946 14.267 1.00 53.81 110 VAL A N 1
ATOM 847 C CA . VAL A 1 110 ? -8.463 -10.257 15.402 1.00 53.81 110 VAL A CA 1
ATOM 848 C C . VAL A 1 110 ? -7.651 -10.533 16.673 1.00 53.81 110 VAL A C 1
ATOM 850 O O . VAL A 1 110 ? -7.950 -11.439 17.447 1.00 53.81 110 VAL A O 1
ATOM 853 N N . ARG A 1 111 ? -6.591 -9.753 16.881 1.00 59.97 111 ARG A N 1
ATOM 854 C CA . ARG A 1 111 ? -5.864 -9.625 18.140 1.00 59.97 111 ARG A CA 1
ATOM 855 C C . ARG A 1 111 ? -5.667 -8.143 18.428 1.00 59.97 111 ARG A C 1
ATOM 857 O O . ARG A 1 111 ? -5.423 -7.350 17.521 1.00 59.97 111 ARG A O 1
ATOM 864 N N . ALA A 1 112 ? -5.850 -7.768 19.690 1.00 58.47 112 ALA A N 1
ATOM 865 C CA . ALA A 1 112 ? -5.522 -6.423 20.135 1.00 58.47 112 ALA A CA 1
ATOM 866 C C . ALA A 1 112 ? -4.021 -6.204 19.916 1.00 58.47 112 ALA A C 1
ATOM 868 O O . ALA A 1 112 ? -3.223 -7.076 20.274 1.00 58.47 112 ALA A O 1
ATOM 869 N N . LEU A 1 113 ? -3.650 -5.063 19.333 1.00 58.09 113 LEU A N 1
ATOM 870 C CA . LEU A 1 113 ? -2.246 -4.665 19.286 1.00 58.09 113 LEU A CA 1
ATOM 871 C C . LEU A 1 113 ? -1.738 -4.556 20.739 1.00 58.09 113 LEU A C 1
ATOM 873 O O . LEU A 1 113 ? -2.480 -4.052 21.594 1.00 58.09 113 LEU A O 1
ATOM 877 N N . PRO A 1 114 ? -0.544 -5.086 21.067 1.00 58.38 114 PRO A N 1
ATOM 878 C CA . PRO A 1 114 ? 0.018 -4.943 22.405 1.00 58.38 114 PRO A CA 1
ATOM 879 C C . PRO A 1 114 ? 0.066 -3.458 22.796 1.00 58.38 114 PRO A C 1
ATOM 881 O O . PRO A 1 114 ? 0.379 -2.608 21.966 1.00 58.38 114 PRO A O 1
ATOM 884 N N . LYS A 1 115 ? -0.331 -3.167 24.042 1.00 53.25 115 LYS A N 1
ATOM 885 C CA . LYS A 1 115 ? -0.347 -1.812 24.613 1.00 53.25 115 LYS A CA 1
ATOM 886 C C . LYS A 1 115 ? 1.046 -1.205 24.700 1.00 53.25 115 LYS A C 1
ATOM 888 O O . LYS A 1 115 ? 1.985 -1.972 25.011 1.00 53.25 115 LYS A O 1
#

Secondary structure (DSSP, 8-state):
-EEEESEEEEEE-S-S-EEEEEEETT--EEEE---SSPPTTEEEEHHHH-TT--TT-EEEEEEEETTS-EEEEEEEEEEE-SSEEEEEEEEEEEETTEEEEEEEEEEEEEEEPP-

Sequence (115 aa):
MSNEVSQLLIYNLANYESVIFFETSDGTPHILKDHAPPKKNTPYELSEVLEGLTDGDTFHVGVGTGRGSSKWDFDTTVTYKKGVEVTAKFEISGTARAPFIKFTGTDSIVRALPK

pLDDT: mean 79.6, std 11.38, range [48.0, 92.06]

Foldseek 3Di:
DEAEAQKEWEAEPAPAAKWKWKAWPVRDIFTDPDDGRPPGGDIGGPVVRDPDDDFFIKMWMKMAHPVGDIDTDPVYIYTYHPFFHKYWYKYWHDHNNDIDIDTDDMDGDGDGDDD